Protein AF-M6FKI7-F1 (afdb_monomer_lite)

Radius of gyration: 38.94 Å; chains: 1; bounding box: 60×36×119 Å

pLDDT: mean 71.77, std 12.91, range [43.62, 94.75]

Sequence (125 aa):
MQIPDYSTILQFISENPWSSSFYAIGTYTLIALLHDIFQRRHAIKHNFPLVGRLRYLFETIGPELRQYWVANDKEEMPFSRAERSWVYATAKNKTITSVSERLNFCTKPVIRSSNTARSRFPNPK

Foldseek 3Di:
DDDDDPVVVVVVCVVCVPVVVVVVVVVVVVVVLVVQLVPPPDPVCNVCVPVVVVVVVCVVVVVVVCCVPVPPVPPDDPQDPLRVQVVVCVVVVNDPPDPVSSVCSSPDPPPPDVPDPPPPDDDDD

Organism: NCBI:txid996804

Structure (mmCIF, N/CA/C/O backbone):
data_AF-M6FKI7-F1
#
_entry.id   AF-M6FKI7-F1
#
loop_
_atom_site.group_PDB
_atom_site.id
_atom_site.type_symbol
_atom_site.label_atom_id
_atom_site.label_alt_id
_atom_site.label_comp_id
_atom_site.label_asym_id
_atom_site.label_entity_id
_atom_site.label_seq_id
_atom_site.pdbx_PDB_ins_code
_atom_site.Cartn_x
_atom_site.Cartn_y
_atom_site.Cartn_z
_atom_site.occupancy
_atom_site.B_iso_or_equiv
_atom_site.auth_seq_id
_atom_site.auth_comp_id
_atom_site.auth_asym_id
_atom_site.auth_atom_id
_atom_site.pdbx_PDB_model_num
ATOM 1 N N . MET A 1 1 ? 15.578 8.139 -39.346 1.00 60.28 1 MET A N 1
ATOM 2 C CA . MET A 1 1 ? 15.533 7.618 -37.965 1.00 60.28 1 MET A CA 1
ATOM 3 C C . MET A 1 1 ? 15.910 6.148 -38.055 1.00 60.28 1 MET A C 1
ATOM 5 O O . MET A 1 1 ? 15.130 5.386 -38.607 1.00 60.28 1 MET A O 1
ATOM 9 N N . GLN A 1 2 ? 17.146 5.784 -37.703 1.00 79.88 2 GLN A N 1
ATOM 10 C CA . GLN A 1 2 ? 17.590 4.386 -37.759 1.00 79.88 2 GLN A CA 1
ATOM 11 C C . GLN A 1 2 ? 16.936 3.630 -36.603 1.00 79.88 2 GLN A C 1
ATOM 13 O O . GLN A 1 2 ? 17.035 4.056 -35.454 1.00 79.88 2 GLN A O 1
ATOM 18 N N . ILE A 1 3 ? 16.207 2.566 -36.926 1.00 77.88 3 ILE A N 1
ATOM 19 C CA . ILE A 1 3 ? 15.592 1.690 -35.932 1.00 77.88 3 ILE A CA 1
ATOM 20 C C . ILE A 1 3 ? 16.709 0.768 -35.429 1.00 77.88 3 ILE A C 1
ATOM 22 O O . ILE A 1 3 ? 17.418 0.210 -36.265 1.00 77.88 3 ILE A O 1
ATOM 26 N N . PRO A 1 4 ? 16.922 0.639 -34.111 1.00 80.00 4 PRO A N 1
ATOM 27 C CA . PRO A 1 4 ? 17.955 -0.244 -33.590 1.00 80.00 4 PRO A CA 1
ATOM 28 C C . PRO A 1 4 ? 17.625 -1.701 -33.923 1.00 80.00 4 PRO A C 1
ATOM 30 O O . PRO A 1 4 ? 16.539 -2.191 -33.605 1.00 80.00 4 PRO A O 1
ATOM 33 N N . ASP A 1 5 ? 18.580 -2.389 -34.545 1.00 87.62 5 ASP A N 1
ATOM 34 C CA . ASP A 1 5 ? 18.489 -3.819 -34.818 1.00 87.62 5 ASP A CA 1
ATOM 35 C C . ASP A 1 5 ? 18.495 -4.620 -33.509 1.00 87.62 5 ASP A C 1
ATOM 37 O O . ASP A 1 5 ? 19.140 -4.244 -32.525 1.00 87.62 5 ASP A O 1
ATOM 41 N N . TYR A 1 6 ? 17.816 -5.767 -33.498 1.00 84.81 6 TYR A N 1
ATOM 42 C CA . TYR A 1 6 ? 17.643 -6.618 -32.309 1.00 84.81 6 TYR A CA 1
ATOM 43 C C . TYR A 1 6 ? 18.975 -7.025 -31.659 1.00 84.81 6 TYR A C 1
ATOM 45 O O . TYR A 1 6 ? 19.060 -7.181 -30.442 1.00 84.81 6 TYR A O 1
ATOM 53 N N . SER A 1 7 ? 20.023 -7.167 -32.473 1.00 84.38 7 SER A N 1
ATOM 54 C CA . SER A 1 7 ? 21.382 -7.497 -32.036 1.00 84.38 7 SER A CA 1
ATOM 55 C C . SER A 1 7 ? 21.944 -6.476 -31.044 1.00 84.38 7 SER A C 1
ATOM 57 O O . SER A 1 7 ? 22.558 -6.863 -30.053 1.00 84.38 7 SER A O 1
ATOM 59 N N . THR A 1 8 ? 21.671 -5.186 -31.254 1.00 84.81 8 THR A N 1
ATOM 60 C CA . THR A 1 8 ? 22.154 -4.095 -30.391 1.00 84.81 8 THR A CA 1
ATOM 61 C C . THR A 1 8 ? 21.503 -4.128 -29.008 1.00 84.81 8 THR A C 1
ATOM 63 O O . THR A 1 8 ? 22.159 -3.895 -27.994 1.00 84.81 8 THR A O 1
ATOM 66 N N . ILE A 1 9 ? 20.221 -4.497 -28.953 1.00 84.00 9 ILE A N 1
ATOM 67 C CA . ILE A 1 9 ? 19.456 -4.610 -27.710 1.00 84.00 9 ILE A CA 1
ATOM 68 C C . ILE A 1 9 ? 19.968 -5.793 -26.882 1.00 84.00 9 ILE A C 1
ATOM 70 O O . ILE A 1 9 ? 20.184 -5.657 -25.678 1.00 84.00 9 ILE A O 1
ATOM 74 N N . LEU A 1 10 ? 20.197 -6.946 -27.518 1.00 86.00 10 LEU A N 1
ATOM 75 C CA . LEU A 1 10 ? 20.707 -8.132 -26.824 1.00 86.00 10 LEU A CA 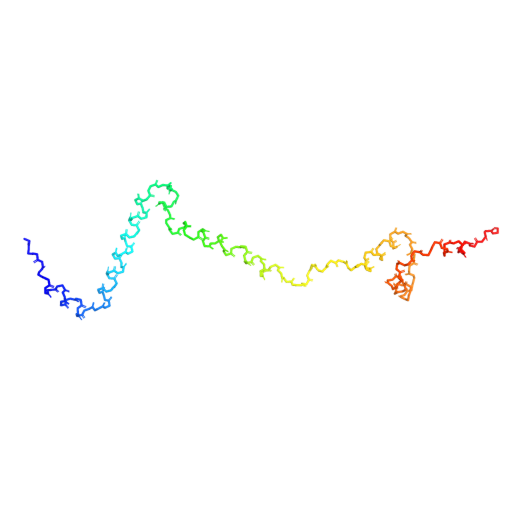1
ATOM 76 C C . LEU A 1 10 ? 22.125 -7.915 -26.292 1.00 86.00 10 LEU A C 1
ATOM 78 O O . LEU A 1 10 ? 22.420 -8.312 -25.164 1.00 86.00 10 LEU A O 1
ATOM 82 N N . GLN A 1 11 ? 22.970 -7.233 -27.066 1.00 86.31 11 GLN A N 1
ATOM 83 C CA . GLN A 1 11 ? 24.315 -6.877 -26.634 1.00 86.31 11 GLN A CA 1
ATOM 84 C C . GLN A 1 11 ? 24.276 -5.978 -25.389 1.00 86.31 11 GLN A C 1
ATOM 86 O O . GLN A 1 11 ? 24.898 -6.314 -24.382 1.00 86.31 11 GLN A O 1
ATOM 91 N N . PHE A 1 12 ? 23.452 -4.926 -25.390 1.00 87.25 12 PHE A N 1
ATOM 92 C CA . PHE A 1 12 ? 23.286 -4.038 -24.234 1.00 87.25 12 PHE A CA 1
ATOM 93 C C . PHE A 1 12 ? 22.807 -4.768 -22.965 1.00 87.25 12 PHE A C 1
ATOM 95 O O . PHE A 1 12 ? 23.314 -4.513 -21.869 1.00 87.25 12 PHE A O 1
ATOM 102 N N . ILE A 1 13 ? 21.853 -5.697 -23.100 1.00 89.88 13 ILE A N 1
ATOM 103 C CA . ILE A 1 13 ? 21.352 -6.507 -21.976 1.00 89.88 13 ILE A CA 1
ATOM 104 C C . 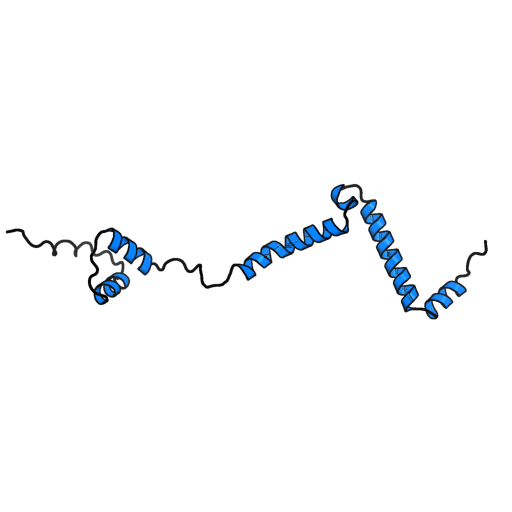ILE A 1 13 ? 22.460 -7.411 -21.423 1.00 89.88 13 ILE A C 1
ATOM 106 O O . ILE A 1 13 ? 22.594 -7.534 -20.205 1.00 89.88 13 ILE A O 1
ATOM 110 N N . SER A 1 14 ? 23.260 -8.022 -22.302 1.00 87.88 14 SER A N 1
ATOM 111 C CA . SER A 1 14 ? 24.354 -8.910 -21.898 1.00 87.88 14 SER A CA 1
ATOM 112 C C . SER A 1 14 ? 25.514 -8.168 -21.226 1.00 87.88 14 SER A C 1
ATOM 114 O O . SER A 1 14 ? 26.084 -8.673 -20.262 1.00 87.88 14 SER A O 1
ATOM 116 N N . GLU A 1 15 ? 25.823 -6.954 -21.688 1.00 91.88 15 GLU A N 1
ATOM 117 C CA . GLU A 1 15 ? 26.886 -6.112 -21.136 1.00 91.88 15 GLU A CA 1
ATOM 118 C C . GLU A 1 15 ? 26.492 -5.508 -19.781 1.00 91.88 15 GLU A C 1
ATOM 120 O O . GLU A 1 15 ? 27.339 -5.359 -18.902 1.00 91.88 15 GLU A O 1
ATOM 125 N N . ASN A 1 16 ? 25.205 -5.188 -19.580 1.00 90.69 16 ASN A N 1
ATOM 126 C CA . ASN A 1 16 ? 24.709 -4.560 -18.352 1.00 90.69 16 ASN A CA 1
ATOM 127 C C . ASN A 1 16 ? 23.432 -5.239 -17.803 1.00 90.69 16 ASN A C 1
ATOM 129 O O . ASN A 1 16 ? 22.335 -4.660 -17.858 1.00 90.69 16 ASN A O 1
ATOM 133 N N . PRO A 1 17 ? 23.545 -6.437 -17.195 1.00 90.62 17 PRO A N 1
ATOM 134 C CA . PRO A 1 17 ? 22.387 -7.200 -16.714 1.00 90.62 17 PRO A CA 1
ATOM 135 C C . PRO A 1 17 ? 21.627 -6.522 -15.565 1.00 90.62 17 PRO A C 1
ATOM 137 O O . PRO A 1 17 ? 20.397 -6.549 -15.502 1.00 90.62 17 PRO A O 1
ATOM 140 N N . TRP A 1 18 ? 22.345 -5.877 -14.643 1.00 91.25 18 TRP A N 1
ATOM 141 C CA . TRP A 1 18 ? 21.717 -5.231 -13.487 1.00 91.25 18 TRP A CA 1
ATOM 142 C C . TRP A 1 18 ? 20.956 -3.966 -13.881 1.00 91.25 18 TRP A C 1
ATOM 144 O O . TRP A 1 18 ? 19.798 -3.801 -13.505 1.00 91.25 18 TRP A O 1
ATOM 154 N N . SER A 1 19 ? 21.563 -3.104 -14.698 1.00 88.38 19 SER A N 1
ATOM 155 C CA . SER A 1 19 ? 20.917 -1.881 -15.182 1.00 88.38 19 SER A CA 1
ATOM 156 C C . SER A 1 19 ? 19.679 -2.192 -16.023 1.00 88.38 19 SER A C 1
ATOM 158 O O . SER A 1 19 ? 18.627 -1.594 -15.804 1.00 88.38 19 SER A O 1
ATOM 160 N N . SER A 1 20 ? 19.761 -3.169 -16.934 1.00 87.69 20 SER A N 1
ATOM 161 C CA . SER A 1 20 ? 18.608 -3.606 -17.736 1.00 87.69 20 SER A CA 1
ATOM 162 C C . SER A 1 20 ? 17.475 -4.168 -16.869 1.00 87.69 20 SER A C 1
ATOM 164 O O . SER A 1 20 ? 16.309 -3.851 -17.111 1.00 87.69 20 SER A O 1
ATOM 166 N N . SER A 1 21 ? 17.802 -4.895 -15.798 1.00 90.94 21 SER A N 1
ATOM 167 C CA . SER A 1 21 ? 16.816 -5.366 -14.818 1.00 90.94 21 SER A CA 1
ATOM 168 C C . SER A 1 21 ? 16.111 -4.212 -14.097 1.00 90.94 21 SER A C 1
ATOM 170 O O . SER A 1 21 ? 14.888 -4.235 -13.958 1.00 90.94 21 SER A O 1
ATOM 172 N N . PHE A 1 22 ? 16.838 -3.164 -13.691 1.00 94.75 22 PHE A N 1
ATOM 173 C CA . PHE A 1 22 ? 16.224 -1.976 -13.084 1.00 94.75 22 PHE A CA 1
ATOM 174 C C . PHE A 1 22 ? 15.289 -1.246 -14.051 1.00 94.75 22 PHE A C 1
ATOM 176 O O . PHE A 1 22 ? 14.189 -0.859 -13.654 1.00 94.75 22 PHE A O 1
ATOM 183 N N . TYR A 1 23 ? 15.674 -1.107 -15.322 1.00 93.19 23 TYR A N 1
ATOM 184 C CA . TYR A 1 23 ? 14.798 -0.523 -16.341 1.00 93.19 23 TYR A CA 1
ATOM 185 C C . TYR A 1 23 ? 13.551 -1.386 -16.595 1.00 93.19 23 TYR A C 1
ATOM 187 O O . TYR A 1 23 ? 12.448 -0.847 -16.706 1.00 93.19 23 TYR A O 1
ATOM 195 N N . ALA A 1 24 ? 13.679 -2.716 -16.613 1.00 91.75 24 ALA A N 1
ATOM 196 C CA . ALA A 1 24 ? 12.544 -3.630 -16.759 1.00 91.75 24 ALA A CA 1
ATOM 197 C C . ALA A 1 24 ? 11.570 -3.543 -15.568 1.00 91.75 24 ALA A C 1
ATOM 199 O O . ALA A 1 24 ? 10.360 -3.409 -15.752 1.00 91.75 24 ALA A O 1
ATOM 200 N N . ILE A 1 25 ? 12.088 -3.542 -14.337 1.00 93.31 25 ILE A N 1
ATOM 201 C CA . ILE A 1 25 ? 11.270 -3.423 -13.120 1.00 93.31 25 ILE A CA 1
ATOM 202 C C . ILE A 1 25 ? 10.613 -2.039 -13.036 1.00 93.31 25 ILE A C 1
ATOM 204 O O . ILE A 1 25 ? 9.430 -1.927 -12.700 1.00 93.31 25 ILE A O 1
ATOM 208 N N . GLY A 1 26 ? 11.359 -0.981 -13.364 1.00 92.75 26 GLY A N 1
ATOM 209 C CA . GLY A 1 26 ? 10.862 0.393 -13.366 1.00 92.75 26 GLY A CA 1
ATOM 210 C C . GLY A 1 26 ? 9.732 0.598 -14.373 1.00 92.75 26 GLY A C 1
ATOM 211 O O . GLY A 1 26 ? 8.682 1.130 -14.017 1.00 92.75 26 GLY A O 1
ATOM 212 N N . THR A 1 27 ? 9.903 0.110 -15.604 1.00 89.06 27 THR A N 1
ATOM 213 C CA . THR A 1 27 ? 8.864 0.187 -16.644 1.00 89.06 27 THR A CA 1
ATOM 214 C C . THR A 1 27 ? 7.633 -0.644 -16.286 1.00 89.06 27 THR A C 1
ATOM 216 O O . THR A 1 27 ? 6.519 -0.133 -16.387 1.00 89.06 27 THR A O 1
ATOM 219 N N . TYR A 1 28 ? 7.801 -1.867 -15.772 1.00 91.06 28 TYR A N 1
ATOM 220 C CA . TYR A 1 28 ? 6.685 -2.696 -15.301 1.00 91.06 28 TYR A CA 1
ATOM 221 C C . TYR A 1 28 ? 5.875 -2.009 -14.190 1.00 91.06 28 TYR A C 1
ATOM 223 O O . TYR A 1 28 ? 4.646 -1.936 -14.256 1.00 91.06 28 TYR A O 1
ATOM 231 N N . THR A 1 29 ? 6.562 -1.447 -13.194 1.00 82.94 29 THR A N 1
ATOM 232 C CA . THR A 1 29 ? 5.923 -0.753 -12.065 1.00 82.94 29 THR A CA 1
ATOM 233 C C . THR A 1 29 ? 5.205 0.514 -12.524 1.00 82.94 29 THR A C 1
ATOM 235 O O . THR A 1 29 ? 4.093 0.789 -12.074 1.00 82.94 29 THR A O 1
ATOM 238 N N . LEU A 1 30 ? 5.800 1.263 -13.457 1.00 84.38 30 LEU A N 1
ATOM 239 C CA . LEU A 1 30 ? 5.185 2.451 -14.046 1.00 84.38 30 LEU A CA 1
ATOM 240 C C . LEU A 1 30 ? 3.906 2.096 -14.814 1.00 84.38 30 LEU A C 1
ATOM 242 O O . LEU A 1 30 ? 2.890 2.763 -14.640 1.00 84.38 30 LEU A O 1
ATOM 246 N N . ILE A 1 31 ? 3.925 1.028 -15.615 1.00 84.12 31 ILE A N 1
ATOM 247 C CA . ILE A 1 31 ? 2.743 0.551 -16.349 1.00 84.12 31 ILE A CA 1
ATOM 248 C C . ILE A 1 31 ? 1.649 0.112 -15.373 1.00 84.12 31 ILE A C 1
ATOM 250 O O . ILE A 1 31 ? 0.493 0.494 -15.545 1.00 84.12 31 ILE A O 1
ATOM 254 N N . ALA A 1 32 ? 2.002 -0.634 -14.324 1.00 78.38 32 ALA A N 1
ATOM 255 C CA . ALA A 1 32 ? 1.054 -1.041 -13.291 1.00 78.38 32 ALA A CA 1
ATOM 256 C C . ALA A 1 32 ? 0.428 0.172 -12.582 1.00 78.38 32 ALA A C 1
ATOM 258 O O . ALA A 1 32 ? -0.779 0.188 -12.351 1.00 78.38 32 ALA A O 1
ATOM 259 N N . LEU A 1 33 ? 1.223 1.206 -12.292 1.00 73.38 33 LEU A N 1
ATOM 260 C CA . LEU A 1 33 ? 0.750 2.456 -11.698 1.00 73.38 33 LEU A CA 1
ATOM 261 C C . LEU A 1 33 ? -0.180 3.220 -12.651 1.00 73.38 33 LEU A C 1
ATOM 263 O O . LEU A 1 33 ? -1.254 3.647 -12.240 1.00 73.38 33 LEU A O 1
ATOM 267 N N . LEU A 1 34 ? 0.190 3.352 -13.927 1.00 74.69 34 LEU A N 1
ATOM 268 C CA . LEU A 1 34 ? -0.653 3.982 -14.949 1.00 74.69 34 LEU A CA 1
ATOM 269 C C . LEU A 1 34 ? -1.974 3.222 -15.135 1.00 74.69 34 LEU A C 1
ATOM 271 O O . LEU A 1 34 ? -3.027 3.840 -15.280 1.00 74.69 34 LEU A O 1
ATOM 275 N N . HIS A 1 35 ? -1.947 1.892 -15.071 1.00 72.50 35 HIS A N 1
ATOM 276 C CA . HIS A 1 35 ? -3.146 1.062 -15.137 1.00 72.50 35 HIS A CA 1
ATOM 277 C C . HIS A 1 35 ? -4.038 1.223 -13.889 1.00 72.50 35 HIS A C 1
ATOM 279 O O . HIS A 1 35 ? -5.257 1.337 -14.020 1.00 72.50 35 HIS A O 1
ATOM 285 N N . ASP A 1 36 ? -3.450 1.308 -12.688 1.00 63.81 36 ASP A N 1
ATOM 286 C CA . ASP A 1 36 ? -4.159 1.595 -11.423 1.00 63.81 36 ASP A CA 1
ATOM 287 C C . ASP A 1 36 ? -4.804 3.002 -11.459 1.00 63.81 36 ASP A C 1
ATOM 289 O O . ASP A 1 36 ? -5.948 3.189 -11.047 1.00 63.81 36 ASP A O 1
ATOM 293 N N . ILE A 1 37 ? -4.124 3.984 -12.072 1.00 62.09 37 ILE A N 1
ATOM 294 C CA . ILE A 1 37 ? -4.637 5.344 -12.324 1.00 62.09 37 ILE A CA 1
ATOM 295 C C . ILE A 1 37 ? -5.835 5.315 -13.289 1.00 62.09 37 ILE A C 1
ATOM 297 O O . ILE A 1 37 ? -6.846 5.974 -13.040 1.00 62.09 37 ILE A O 1
ATOM 301 N N . PHE A 1 38 ? -5.774 4.546 -14.377 1.00 63.84 38 PHE A N 1
ATOM 302 C CA . PHE A 1 38 ? -6.879 4.458 -15.341 1.00 63.84 38 PHE A CA 1
ATOM 303 C C . PHE A 1 38 ? -8.102 3.677 -14.819 1.00 63.84 38 PHE A C 1
ATOM 305 O O . PHE A 1 38 ? -9.184 3.801 -15.399 1.00 63.84 38 PHE A O 1
ATOM 312 N N . GLN A 1 39 ? -7.993 2.938 -13.708 1.00 61.75 39 GLN A N 1
ATOM 313 C CA . GLN A 1 39 ? -9.100 2.194 -13.093 1.00 61.75 39 GLN A CA 1
ATOM 314 C C . GLN A 1 39 ? -10.101 3.142 -12.382 1.00 61.75 39 GLN A C 1
ATOM 316 O O . GLN A 1 39 ? -10.108 3.313 -11.163 1.00 61.75 39 GLN A O 1
ATOM 321 N N . ARG A 1 40 ? -11.013 3.755 -13.150 1.00 57.09 40 ARG A N 1
ATOM 322 C CA . ARG A 1 40 ? -11.910 4.868 -12.743 1.00 57.09 40 ARG A CA 1
ATOM 323 C C . ARG A 1 40 ? -13.012 4.565 -11.707 1.00 57.09 40 ARG A C 1
ATOM 325 O O . ARG A 1 40 ? -13.880 5.409 -11.496 1.00 57.09 40 ARG A O 1
ATOM 332 N N . ARG A 1 41 ? -13.049 3.392 -11.064 1.00 61.25 41 ARG A N 1
ATOM 333 C CA . ARG A 1 41 ? -14.188 3.022 -10.189 1.00 61.25 41 ARG A CA 1
ATOM 334 C C . ARG A 1 41 ? -14.144 3.618 -8.773 1.00 61.25 41 ARG A C 1
ATOM 336 O O . ARG A 1 41 ? -15.188 3.658 -8.133 1.00 61.25 41 ARG A O 1
ATOM 343 N N . HIS A 1 42 ? -13.002 4.122 -8.285 1.00 54.44 42 HIS A N 1
ATOM 344 C CA . HIS A 1 42 ? -12.911 4.723 -6.941 1.00 54.44 42 HIS A CA 1
ATOM 345 C C . HIS A 1 42 ? -11.980 5.949 -6.895 1.00 54.44 42 HIS A C 1
ATOM 347 O O . HIS A 1 42 ? -10.760 5.809 -6.852 1.00 54.44 42 HIS A O 1
ATOM 353 N N . ALA A 1 43 ? -12.563 7.153 -6.819 1.00 55.19 43 ALA A N 1
ATOM 354 C CA . ALA A 1 43 ? -11.866 8.449 -6.846 1.00 55.19 43 ALA A CA 1
ATOM 355 C C . ALA A 1 43 ? -10.754 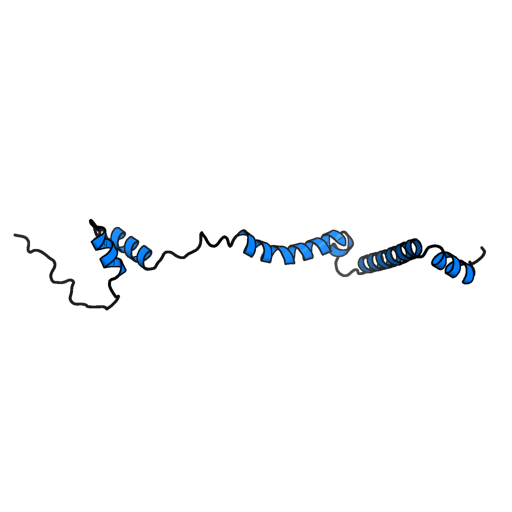8.620 -5.785 1.00 55.19 43 ALA A C 1
ATOM 357 O O . ALA A 1 43 ? -9.780 9.331 -6.009 1.00 55.19 43 ALA A O 1
ATOM 358 N N . ILE A 1 44 ? -10.855 7.932 -4.644 1.00 55.28 44 ILE A N 1
ATOM 359 C CA . ILE A 1 44 ? -9.881 8.031 -3.543 1.00 55.28 44 ILE A CA 1
ATOM 360 C C . ILE A 1 44 ? -8.590 7.244 -3.843 1.00 55.28 44 ILE A C 1
ATOM 362 O O . ILE A 1 44 ? -7.512 7.662 -3.428 1.00 55.28 44 ILE A O 1
ATOM 366 N N . LYS A 1 45 ? -8.665 6.137 -4.601 1.00 54.75 45 LYS A N 1
ATOM 367 C CA . LYS A 1 45 ? -7.482 5.327 -4.965 1.00 54.75 45 LYS A CA 1
ATOM 368 C C . LYS A 1 45 ? -6.627 5.998 -6.048 1.00 54.75 45 LYS A C 1
ATOM 370 O O . LYS A 1 45 ? -5.441 5.712 -6.145 1.00 54.75 45 LYS A O 1
ATOM 375 N N . HIS A 1 46 ? -7.227 6.919 -6.805 1.00 54.91 46 HIS A N 1
ATOM 376 C CA . HIS A 1 46 ? -6.601 7.624 -7.921 1.00 54.91 46 HIS A CA 1
ATOM 377 C C . HIS A 1 46 ? -5.629 8.725 -7.472 1.00 54.91 46 HIS A C 1
ATOM 379 O O . HIS A 1 46 ? -4.538 8.839 -8.016 1.00 54.91 46 HIS A O 1
ATOM 385 N N . ASN A 1 47 ? -5.996 9.514 -6.455 1.00 59.47 47 ASN A N 1
ATOM 386 C CA . ASN A 1 47 ? -5.177 10.648 -6.009 1.00 59.47 47 ASN A CA 1
ATOM 387 C C . ASN A 1 47 ? -4.036 10.236 -5.061 1.00 59.47 47 ASN A C 1
ATOM 389 O O . ASN A 1 47 ? -3.035 10.937 -4.956 1.00 59.47 47 ASN A O 1
ATOM 393 N N . PHE A 1 48 ? -4.176 9.100 -4.367 1.00 65.00 48 PHE A N 1
ATOM 394 C CA . PHE A 1 48 ? -3.188 8.633 -3.394 1.00 65.00 48 PHE A CA 1
ATOM 395 C C . PHE A 1 48 ? -3.026 7.100 -3.407 1.00 65.00 48 PHE A C 1
ATOM 397 O O . PHE A 1 48 ? -3.407 6.432 -2.438 1.00 65.00 48 PHE A O 1
ATOM 404 N N . PRO A 1 49 ? -2.433 6.511 -4.463 1.00 65.00 49 PRO A N 1
ATOM 405 C CA . PRO A 1 49 ? -2.260 5.057 -4.573 1.00 65.00 49 PRO A CA 1
ATOM 406 C C . PRO A 1 49 ? -1.429 4.465 -3.419 1.00 65.00 49 PRO A C 1
ATOM 408 O O . PRO A 1 49 ? -1.718 3.370 -2.935 1.00 65.00 49 PRO A O 1
ATOM 411 N N . LEU A 1 50 ? -0.445 5.217 -2.910 1.00 69.56 50 LEU A N 1
ATOM 412 C CA . LEU A 1 50 ? 0.377 4.828 -1.758 1.00 69.56 50 LEU A CA 1
ATOM 413 C C . LEU A 1 50 ? -0.380 4.943 -0.427 1.00 69.56 50 LEU A C 1
ATOM 415 O O . LEU A 1 50 ? -0.409 3.989 0.346 1.00 69.56 50 LEU A O 1
ATOM 419 N N . VAL A 1 51 ? -1.038 6.078 -0.170 1.00 72.75 51 VAL A N 1
ATOM 420 C CA . VAL A 1 51 ? -1.776 6.308 1.089 1.00 72.75 51 VAL A CA 1
ATOM 421 C C . VAL A 1 51 ? -2.972 5.364 1.201 1.00 72.75 51 VAL A C 1
ATOM 423 O O . VAL A 1 51 ? -3.273 4.884 2.290 1.00 72.75 51 VAL A O 1
ATOM 426 N N . GLY A 1 52 ? -3.618 5.030 0.078 1.00 70.56 52 GLY A N 1
ATOM 427 C CA . GLY A 1 52 ? -4.680 4.029 0.030 1.00 70.56 52 GLY A CA 1
ATOM 428 C C . GLY A 1 52 ? -4.199 2.653 0.492 1.00 70.56 52 GLY A C 1
ATOM 429 O O . GLY A 1 52 ? -4.827 2.055 1.362 1.00 70.56 52 GLY A O 1
ATOM 430 N N . ARG A 1 53 ? -3.062 2.167 -0.026 1.00 74.88 53 ARG A N 1
ATOM 431 C CA . ARG A 1 53 ? -2.475 0.881 0.400 1.00 74.88 53 ARG A CA 1
ATOM 432 C C . ARG A 1 53 ? -2.010 0.915 1.856 1.00 74.88 53 ARG A C 1
ATOM 434 O O . ARG A 1 53 ? -2.278 -0.033 2.587 1.00 74.88 53 ARG A O 1
ATOM 441 N N . LEU A 1 54 ? -1.392 2.015 2.293 1.00 79.81 54 LEU A N 1
ATOM 442 C CA . LEU A 1 54 ? -0.987 2.208 3.690 1.00 79.81 54 LEU A CA 1
ATOM 443 C C . LEU A 1 54 ? -2.185 2.175 4.641 1.00 79.81 54 LEU A C 1
ATOM 445 O O . LEU A 1 54 ? -2.119 1.519 5.674 1.00 79.81 54 LEU A O 1
ATOM 449 N N . ARG A 1 55 ? -3.299 2.821 4.281 1.00 81.56 55 ARG A N 1
ATOM 450 C CA . ARG A 1 55 ? -4.530 2.804 5.078 1.00 81.56 55 ARG A CA 1
ATOM 451 C C . ARG A 1 55 ? -5.022 1.379 5.329 1.00 81.56 55 ARG A C 1
ATOM 453 O O . ARG A 1 55 ? -5.278 1.042 6.478 1.00 81.56 55 ARG A O 1
ATOM 460 N N . TYR A 1 56 ? -5.111 0.553 4.286 1.00 75.25 56 TYR A N 1
ATOM 461 C CA . TYR A 1 56 ? -5.531 -0.845 4.438 1.00 75.25 56 TYR A CA 1
ATOM 462 C C . TYR A 1 56 ? -4.530 -1.665 5.262 1.00 75.25 56 TYR A C 1
ATOM 464 O O . TYR A 1 56 ? -4.945 -2.486 6.073 1.00 75.25 56 TYR A O 1
ATOM 472 N N . LEU A 1 57 ? -3.226 -1.403 5.110 1.00 83.12 57 LEU A N 1
ATOM 473 C CA . LEU A 1 57 ? -2.182 -2.055 5.905 1.00 83.12 57 LEU A CA 1
ATOM 474 C C . LEU A 1 57 ? -2.330 -1.735 7.406 1.00 83.12 57 LEU A C 1
ATOM 476 O O . LEU A 1 57 ? -2.292 -2.630 8.250 1.00 83.12 57 LEU A O 1
ATOM 480 N N . PHE A 1 58 ? -2.564 -0.465 7.747 1.00 81.75 58 PHE A N 1
ATOM 481 C CA . PHE A 1 58 ? -2.793 -0.039 9.132 1.00 81.75 58 PHE A CA 1
ATOM 482 C C . PHE A 1 58 ? -4.126 -0.534 9.696 1.00 81.75 58 PHE A C 1
ATOM 484 O O . PHE A 1 58 ? -4.206 -0.836 10.886 1.00 81.75 58 PHE A O 1
ATOM 491 N N . GLU A 1 59 ? -5.152 -0.663 8.858 1.00 81.69 59 GLU A N 1
ATOM 492 C CA . GLU A 1 59 ? -6.448 -1.217 9.254 1.00 81.69 59 GLU A CA 1
ATOM 493 C C . GLU A 1 59 ? -6.334 -2.695 9.660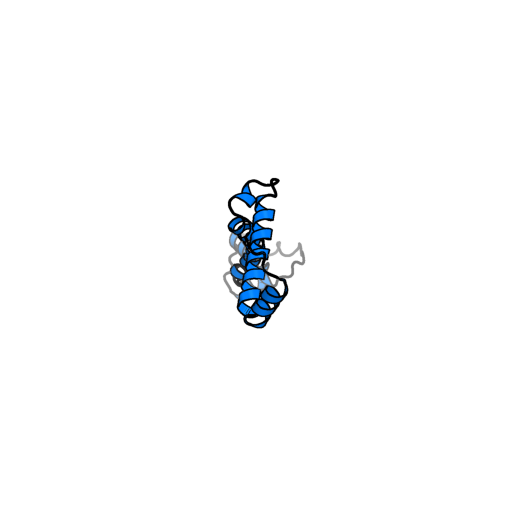 1.00 81.69 59 GLU A C 1
ATOM 495 O O . GLU A 1 59 ? -6.977 -3.109 10.622 1.00 81.69 59 GLU A O 1
ATOM 500 N N . THR A 1 60 ? -5.441 -3.461 9.021 1.00 81.31 60 THR A N 1
ATOM 501 C CA . THR A 1 60 ? -5.140 -4.847 9.422 1.00 81.31 60 THR A CA 1
ATOM 502 C C . THR A 1 60 ? -4.233 -4.967 10.652 1.00 81.31 60 THR A C 1
ATOM 504 O O . THR A 1 60 ? -4.429 -5.869 11.456 1.00 81.31 60 THR A O 1
ATOM 507 N N . ILE A 1 61 ? -3.273 -4.055 10.846 1.00 84.69 61 ILE A N 1
ATOM 508 C CA . ILE A 1 61 ? -2.299 -4.119 11.959 1.00 84.69 61 ILE A CA 1
ATOM 509 C C . ILE A 1 61 ? -2.891 -3.582 13.278 1.00 84.69 61 ILE A C 1
ATOM 511 O O . ILE A 1 61 ? -2.555 -4.048 14.368 1.00 84.69 61 ILE A O 1
ATOM 515 N N . GLY A 1 62 ? -3.788 -2.595 13.200 1.00 81.38 62 GLY A N 1
ATOM 516 C CA . GLY A 1 62 ? -4.392 -1.931 14.358 1.00 81.38 62 GLY A CA 1
ATOM 517 C C . GLY A 1 62 ? -5.132 -2.824 15.375 1.00 81.38 62 GLY A C 1
ATOM 518 O O . GLY A 1 62 ? -4.993 -2.560 16.575 1.00 81.38 62 GLY A O 1
ATOM 519 N N . PRO A 1 63 ? -5.945 -3.824 14.974 1.00 77.00 63 PRO A N 1
ATOM 520 C CA . PRO A 1 63 ? -6.645 -4.688 15.928 1.00 77.00 63 PRO A CA 1
ATOM 521 C C . PRO A 1 63 ? -5.695 -5.615 16.694 1.00 77.00 63 PRO A C 1
ATOM 523 O O . PRO A 1 63 ? -5.845 -5.751 17.907 1.00 77.00 63 PRO A O 1
ATOM 526 N N . GLU A 1 64 ? -4.684 -6.178 16.032 1.00 79.94 64 GLU A N 1
ATOM 527 C CA . GLU A 1 64 ? -3.726 -7.081 16.679 1.00 79.94 64 GLU A CA 1
ATOM 528 C C . GLU A 1 64 ? -2.827 -6.339 17.677 1.00 79.94 64 GLU A C 1
ATOM 530 O O . GLU A 1 64 ? -2.608 -6.809 18.791 1.00 79.94 64 GLU A O 1
ATOM 535 N N . LEU A 1 65 ? -2.387 -5.119 17.345 1.00 79.88 65 LEU A N 1
ATOM 536 C CA . LEU A 1 65 ? -1.553 -4.302 18.236 1.00 79.88 65 LEU A CA 1
ATOM 537 C C . LEU A 1 65 ? -2.234 -4.014 19.587 1.00 79.88 65 LEU A C 1
ATOM 539 O O . LEU A 1 65 ? -1.580 -4.002 20.630 1.00 79.88 65 LEU A O 1
ATOM 543 N N . ARG A 1 66 ? -3.556 -3.800 19.583 1.00 73.50 66 ARG A N 1
ATOM 544 C CA . ARG A 1 66 ? -4.325 -3.551 20.813 1.00 73.50 66 ARG A CA 1
ATOM 545 C C . ARG A 1 66 ? -4.341 -4.755 21.743 1.00 73.50 66 ARG A C 1
ATOM 547 O O . ARG A 1 66 ? -4.368 -4.564 22.952 1.00 73.50 66 ARG A O 1
ATOM 554 N N . GLN A 1 67 ? -4.274 -5.963 21.200 1.00 72.19 67 GLN A N 1
ATOM 555 C CA . GLN A 1 67 ? -4.224 -7.175 22.003 1.00 72.19 67 GLN A CA 1
ATOM 556 C C . GLN A 1 67 ? -2.872 -7.319 22.711 1.00 72.19 67 GLN A C 1
ATOM 558 O O . GLN A 1 67 ? -2.843 -7.630 23.894 1.00 72.19 67 GLN A O 1
ATOM 563 N N . TYR A 1 68 ? -1.759 -7.028 22.034 1.00 70.00 68 TYR A N 1
ATOM 564 C CA . TYR A 1 68 ? -0.422 -7.200 22.619 1.00 70.00 68 TYR A CA 1
ATOM 565 C C . TYR A 1 68 ? -0.002 -6.074 23.562 1.00 70.00 68 TYR A C 1
ATOM 567 O O . TYR A 1 68 ? 0.807 -6.297 24.459 1.00 70.00 68 TYR A O 1
ATOM 575 N N . TRP A 1 69 ? -0.530 -4.863 23.364 1.00 68.38 69 TRP A N 1
ATOM 576 C CA . TRP A 1 69 ? -0.125 -3.709 24.166 1.00 68.38 69 TRP A CA 1
ATOM 577 C C . TRP A 1 69 ? -0.976 -3.515 25.430 1.00 68.38 69 TRP A C 1
ATOM 579 O O . TRP A 1 69 ? -0.475 -2.985 26.418 1.00 68.38 69 TRP A O 1
ATOM 589 N N . VAL A 1 70 ? -2.246 -3.944 25.414 1.00 65.94 70 VAL A N 1
ATOM 590 C CA . VAL A 1 70 ? -3.182 -3.787 26.546 1.00 65.94 70 VAL A CA 1
ATOM 591 C C . VAL A 1 70 ? -3.339 -5.062 27.377 1.00 65.94 70 VAL A C 1
ATOM 593 O O . V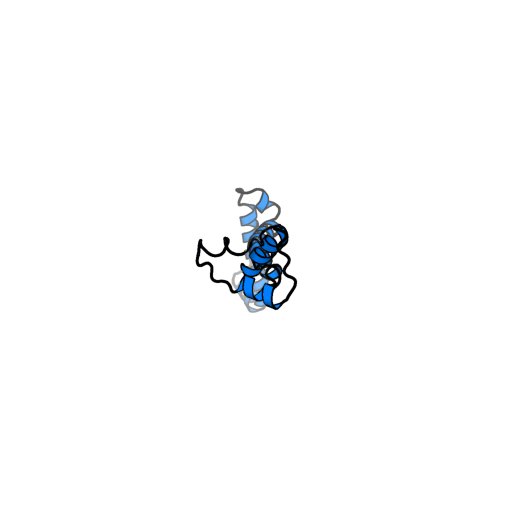AL A 1 70 ? -3.658 -4.952 28.556 1.00 65.94 70 VAL A O 1
ATOM 596 N N . ALA A 1 71 ? -3.035 -6.251 26.845 1.00 59.69 71 ALA A N 1
ATOM 597 C CA . ALA A 1 71 ? -3.033 -7.490 27.631 1.00 59.69 71 ALA A CA 1
ATOM 598 C C . ALA A 1 71 ? -1.751 -7.645 28.473 1.00 59.69 71 ALA A C 1
ATOM 600 O O . ALA A 1 71 ? -1.068 -8.666 28.426 1.00 59.69 71 ALA A O 1
ATOM 601 N N . ASN A 1 72 ? -1.385 -6.625 29.252 1.00 62.91 72 ASN A N 1
ATOM 602 C CA . ASN A 1 72 ? -0.535 -6.877 30.407 1.00 62.91 72 ASN A CA 1
ATOM 603 C C . ASN A 1 72 ? -1.429 -7.592 31.428 1.00 62.91 72 ASN A C 1
ATOM 605 O O . ASN A 1 72 ? -2.290 -6.953 32.028 1.00 62.91 72 ASN A O 1
ATOM 609 N N . ASP A 1 73 ? -1.225 -8.901 31.598 1.00 59.06 73 ASP A N 1
ATOM 610 C CA . ASP A 1 73 ? -1.999 -9.875 32.398 1.00 59.06 73 ASP A CA 1
ATOM 611 C C . ASP A 1 73 ? -2.249 -9.513 33.889 1.00 59.06 73 ASP A C 1
ATOM 613 O O . ASP A 1 73 ? -2.618 -10.367 34.700 1.00 59.06 73 ASP A O 1
ATOM 617 N N . LYS A 1 74 ? -1.999 -8.271 34.318 1.00 59.22 74 LYS A N 1
ATOM 618 C CA . LYS A 1 74 ? -1.922 -7.860 35.723 1.00 59.22 74 LYS A CA 1
ATOM 619 C C . LYS A 1 74 ? -3.031 -6.929 36.217 1.00 59.22 74 LYS A C 1
ATOM 621 O O . LYS A 1 74 ? -3.028 -6.641 37.410 1.00 59.22 74 LYS A O 1
ATOM 626 N N . GLU A 1 75 ? -3.990 -6.507 35.387 1.00 57.81 75 GLU A N 1
ATOM 627 C CA . GLU A 1 75 ? -5.057 -5.578 35.830 1.00 57.81 75 GLU A CA 1
ATOM 628 C C . GLU A 1 75 ? -6.499 -6.113 35.757 1.00 57.81 75 GLU A C 1
ATOM 630 O O . GLU A 1 75 ? -7.394 -5.506 36.341 1.00 57.81 75 GLU A O 1
ATOM 635 N N . GLU A 1 76 ? -6.757 -7.263 35.126 1.00 53.19 76 GLU A N 1
ATOM 636 C CA . GLU A 1 76 ? -8.133 -7.682 34.792 1.00 53.19 76 GLU A CA 1
ATOM 637 C C . GLU A 1 76 ? -8.595 -9.023 35.382 1.00 53.19 76 GLU A C 1
ATOM 639 O O . GLU A 1 76 ? -9.582 -9.608 34.931 1.00 53.19 76 GLU A O 1
ATOM 644 N N . MET A 1 77 ? -7.961 -9.517 36.449 1.00 68.62 77 MET A N 1
ATOM 645 C CA . MET A 1 77 ? -8.547 -10.653 37.166 1.00 68.62 77 MET A CA 1
ATOM 646 C C . MET A 1 77 ? -9.835 -10.189 37.872 1.00 68.62 77 MET A C 1
ATOM 648 O O . MET A 1 77 ? -9.774 -9.312 38.738 1.00 68.62 77 MET A O 1
ATOM 652 N N . PRO A 1 78 ? -11.017 -10.746 37.538 1.00 67.44 78 PRO A N 1
ATOM 653 C CA . PRO A 1 78 ? -12.263 -10.354 38.182 1.00 67.44 78 PRO A CA 1
ATOM 654 C C . PRO A 1 78 ? -12.162 -10.596 39.690 1.00 67.44 78 PRO A C 1
ATOM 656 O O . PRO A 1 78 ? -11.724 -11.672 40.101 1.00 67.44 78 PRO A O 1
ATOM 659 N N . PHE A 1 79 ? -12.616 -9.623 40.500 1.00 65.25 79 PHE A N 1
ATOM 660 C CA . PHE A 1 79 ? -12.688 -9.741 41.965 1.00 65.25 79 PHE A CA 1
ATOM 661 C C . PHE A 1 79 ? -13.113 -11.151 42.365 1.00 65.25 79 PHE A C 1
ATOM 663 O O . PHE A 1 79 ? -14.175 -11.627 41.928 1.00 65.25 79 PHE A O 1
ATOM 670 N N . SER A 1 80 ? -12.294 -11.813 43.184 1.00 72.50 80 SER A N 1
ATOM 671 C CA . SER A 1 80 ? -12.560 -13.196 43.572 1.00 72.50 80 SER A CA 1
ATOM 672 C C . SER A 1 80 ? -13.937 -13.291 44.244 1.00 72.50 80 SER A C 1
ATOM 674 O O . SER A 1 80 ? -14.396 -12.356 44.909 1.00 72.50 80 SER A O 1
ATOM 676 N N . ARG A 1 81 ? -14.643 -14.424 44.101 1.00 72.75 81 ARG A N 1
ATOM 677 C CA . ARG A 1 81 ? -15.961 -14.599 44.752 1.00 72.75 81 ARG A CA 1
ATOM 678 C C . ARG A 1 81 ? -15.901 -14.343 46.266 1.00 72.75 81 ARG A C 1
ATOM 680 O O . ARG A 1 81 ? -16.862 -13.825 46.834 1.00 72.75 81 ARG A O 1
ATOM 687 N N . ALA A 1 82 ? -14.773 -14.672 46.892 1.00 75.69 82 ALA A N 1
ATOM 688 C CA . ALA A 1 82 ? -14.501 -14.420 48.303 1.00 75.69 82 ALA A CA 1
ATOM 689 C C . ALA A 1 82 ? -14.448 -12.917 48.626 1.00 75.69 82 ALA A C 1
ATOM 691 O O . ALA A 1 82 ? -15.050 -12.468 49.601 1.00 75.69 82 ALA A O 1
ATOM 692 N N . GLU A 1 83 ? -13.798 -12.131 47.772 1.00 78.94 83 GLU A N 1
ATOM 693 C CA . GLU A 1 83 ? -13.668 -10.682 47.917 1.00 78.94 83 GLU A CA 1
ATOM 694 C C . GLU A 1 83 ? -15.019 -9.967 47.802 1.00 78.94 83 GLU A C 1
ATOM 696 O O . GLU A 1 83 ? -15.368 -9.171 48.674 1.00 78.94 83 GLU A O 1
ATOM 701 N N . ARG A 1 84 ? -15.855 -10.344 46.821 1.00 83.25 84 ARG A N 1
ATOM 702 C CA . ARG A 1 84 ? -17.234 -9.820 46.706 1.00 83.25 84 ARG A CA 1
ATOM 703 C C . ARG A 1 84 ? -18.083 -10.156 47.930 1.00 83.25 84 ARG A C 1
ATOM 705 O O . ARG A 1 84 ? -18.821 -9.310 48.432 1.00 83.25 84 ARG A O 1
ATOM 712 N N . SER A 1 85 ? -17.976 -11.391 48.421 1.00 77.88 85 SER A N 1
ATOM 713 C CA . SER A 1 85 ? -18.703 -11.832 49.614 1.00 77.88 85 SER A CA 1
ATOM 714 C C . SER A 1 85 ? -18.302 -11.006 50.841 1.00 77.88 85 SER A C 1
ATOM 716 O O . SER A 1 85 ? -19.165 -10.588 51.617 1.00 77.88 85 SER A O 1
ATOM 718 N N . TRP A 1 86 ? -17.000 -10.743 51.010 1.00 77.69 86 TRP A N 1
ATOM 719 C CA . TRP A 1 86 ? -16.472 -9.942 52.116 1.00 77.69 86 TRP A CA 1
ATOM 720 C C . TRP A 1 86 ? -16.987 -8.499 52.065 1.00 77.69 86 TRP A C 1
ATOM 722 O O . TRP A 1 86 ? -17.487 -8.006 53.075 1.00 77.69 86 TRP A O 1
ATOM 732 N N . VAL A 1 87 ? -16.985 -7.861 50.889 1.00 82.50 87 VAL A N 1
ATOM 733 C CA . VAL A 1 87 ? -17.544 -6.508 50.707 1.00 82.50 87 VAL A CA 1
ATOM 734 C C . VAL A 1 87 ? -19.023 -6.450 51.117 1.00 82.50 87 VA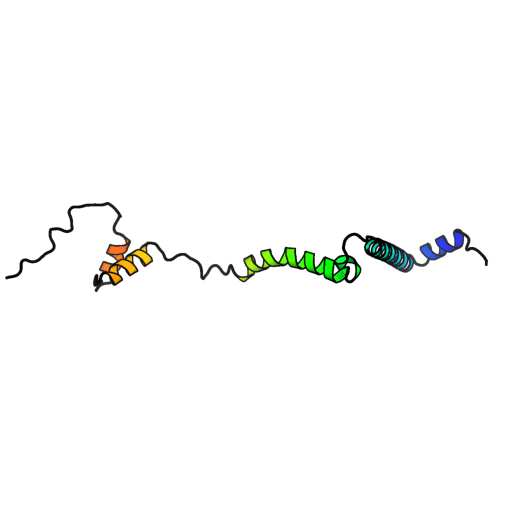L A C 1
ATOM 736 O O . VAL A 1 87 ? -19.416 -5.556 51.866 1.00 82.50 87 VAL A O 1
ATOM 739 N N . TYR A 1 88 ? -19.847 -7.429 50.719 1.00 82.69 88 TYR A N 1
ATOM 740 C CA . TYR A 1 88 ? -21.260 -7.476 51.124 1.00 82.69 88 TYR A CA 1
ATOM 741 C C . TYR A 1 88 ? -21.472 -7.731 52.620 1.00 82.69 88 TYR A C 1
ATOM 743 O O . TYR A 1 88 ? -22.464 -7.269 53.189 1.00 82.69 88 TYR A O 1
ATOM 751 N N . ALA A 1 89 ? -20.584 -8.491 53.261 1.00 76.00 89 ALA A N 1
ATOM 752 C CA . ALA A 1 89 ? -20.646 -8.726 54.698 1.00 76.00 89 ALA A CA 1
ATOM 753 C C . ALA A 1 89 ? -20.325 -7.446 55.477 1.00 76.00 89 ALA A C 1
ATOM 755 O O . ALA A 1 89 ? -21.107 -7.065 56.352 1.00 76.00 89 ALA A O 1
ATOM 756 N N . THR A 1 90 ? -19.244 -6.759 55.102 1.00 76.88 90 THR A N 1
ATOM 757 C CA . THR A 1 90 ? -18.832 -5.484 55.700 1.00 76.88 90 THR A CA 1
ATOM 758 C C . THR A 1 90 ? -19.891 -4.399 55.477 1.00 76.88 90 THR A C 1
ATOM 760 O O . THR A 1 90 ? -20.251 -3.696 56.416 1.00 76.88 90 THR A O 1
ATOM 763 N N . ALA A 1 91 ? -20.495 -4.328 54.282 1.00 83.56 91 ALA A N 1
ATOM 764 C CA . ALA A 1 91 ? -21.577 -3.383 53.976 1.00 83.56 91 ALA A CA 1
ATOM 765 C C . ALA A 1 91 ? -22.852 -3.604 54.816 1.00 83.56 91 ALA A C 1
ATOM 767 O O . ALA A 1 91 ? -23.616 -2.671 55.043 1.00 83.56 91 ALA A O 1
ATOM 768 N N . LYS A 1 92 ? -23.085 -4.828 55.310 1.00 83.44 92 LYS A N 1
ATOM 769 C CA . LYS A 1 92 ? -24.194 -5.159 56.226 1.00 83.44 92 LYS A CA 1
ATOM 770 C C . LYS A 1 92 ? -23.828 -4.977 57.703 1.00 83.44 92 LYS A C 1
ATOM 772 O O . LYS A 1 92 ? -24.481 -5.566 58.562 1.00 83.44 92 LYS A O 1
ATOM 777 N N . ASN A 1 93 ? -22.787 -4.195 57.989 1.00 75.50 93 ASN A N 1
ATOM 778 C CA . ASN A 1 93 ? -22.298 -3.902 59.335 1.00 75.50 93 ASN A CA 1
ATOM 779 C C . ASN A 1 93 ? -21.926 -5.167 60.138 1.00 75.50 93 ASN A C 1
ATOM 781 O O . ASN A 1 93 ? -22.063 -5.215 61.359 1.00 75.50 93 ASN A O 1
ATOM 785 N N . LYS A 1 94 ? -21.480 -6.232 59.450 1.00 71.50 94 LYS A N 1
ATOM 786 C CA . LYS A 1 94 ? -20.917 -7.408 60.122 1.00 71.50 94 LYS A CA 1
ATOM 787 C C . LYS A 1 94 ? -19.478 -7.091 60.506 1.00 71.50 94 LYS A C 1
ATOM 789 O O . LYS A 1 94 ? -18.595 -7.107 59.651 1.00 71.50 94 LYS A O 1
ATOM 794 N N . THR A 1 95 ? -19.249 -6.811 61.781 1.00 65.00 95 THR A N 1
ATOM 795 C CA . THR A 1 95 ? -17.907 -6.575 62.316 1.00 65.00 95 THR A CA 1
ATOM 796 C C . THR A 1 95 ? -17.109 -7.876 62.290 1.00 65.00 95 THR A C 1
ATOM 798 O O . THR A 1 95 ? -17.444 -8.829 62.987 1.00 65.00 95 THR A O 1
ATOM 801 N N . ILE A 1 96 ? -16.068 -7.929 61.460 1.00 64.44 96 ILE A N 1
ATOM 802 C CA . ILE A 1 96 ? -15.099 -9.028 61.434 1.00 64.44 96 ILE A CA 1
ATOM 803 C C . ILE A 1 96 ? -13.885 -8.525 62.211 1.00 64.44 96 ILE A C 1
ATOM 805 O O . ILE A 1 96 ? -13.008 -7.875 61.648 1.00 64.44 96 ILE A O 1
ATOM 809 N N . THR A 1 97 ? -13.877 -8.742 63.523 1.00 66.62 97 THR A N 1
ATOM 810 C CA . THR A 1 97 ? -12.859 -8.168 64.422 1.00 66.62 97 THR A CA 1
ATOM 811 C C . THR A 1 97 ? -11.543 -8.953 64.378 1.00 66.62 97 THR A C 1
ATOM 813 O O . THR A 1 97 ? -10.504 -8.445 64.788 1.00 66.62 97 THR A O 1
ATOM 816 N N . SER A 1 98 ? -11.552 -10.189 63.864 1.00 68.75 98 SER A N 1
ATOM 817 C CA . SER A 1 98 ? -10.389 -11.084 63.867 1.00 68.75 98 SER A CA 1
ATOM 818 C C . SER A 1 98 ? -10.098 -11.718 62.496 1.00 68.75 98 SER A C 1
ATOM 820 O O . SER A 1 98 ? -10.998 -12.013 61.708 1.00 68.75 98 SER A O 1
ATOM 822 N N . VAL A 1 99 ? -8.814 -11.956 62.193 1.00 70.19 99 VAL A N 1
ATOM 823 C CA . VAL A 1 99 ? -8.358 -12.550 60.913 1.00 70.19 99 VAL A CA 1
ATOM 824 C C . VAL A 1 99 ? -8.909 -13.969 60.712 1.00 70.19 99 VAL A C 1
ATOM 826 O O . VAL A 1 99 ? -9.259 -14.351 59.593 1.00 70.19 99 VAL A O 1
ATOM 829 N N . SER A 1 100 ? -9.059 -14.734 61.797 1.00 65.81 100 SER A N 1
ATOM 830 C CA . SER A 1 100 ? -9.672 -16.068 61.780 1.00 65.81 100 SER A CA 1
ATOM 831 C C . SER A 1 100 ? -11.139 -16.020 61.338 1.00 65.81 100 SER A C 1
ATOM 833 O O . SER A 1 100 ? -11.608 -16.895 60.612 1.00 65.81 100 SER A O 1
ATOM 835 N N . GLU A 1 101 ? -11.867 -14.971 61.707 1.00 67.94 101 GLU A N 1
ATOM 836 C CA . GLU A 1 101 ? -13.275 -14.768 61.364 1.00 67.94 101 GLU A CA 1
ATOM 837 C C . GLU A 1 101 ? -13.464 -14.391 59.884 1.00 67.94 101 GLU A C 1
ATOM 839 O O . GLU A 1 101 ? -14.431 -14.829 59.254 1.00 67.94 101 GLU A O 1
ATOM 844 N N . ARG A 1 102 ? -12.477 -13.706 59.280 1.00 63.00 102 ARG A N 1
ATOM 845 C CA . ARG A 1 102 ? -12.419 -13.448 57.827 1.00 63.00 102 ARG A CA 1
ATOM 846 C C . ARG A 1 102 ? -12.213 -14.734 57.024 1.00 63.00 102 ARG A C 1
ATOM 848 O O . ARG A 1 102 ? -12.922 -14.962 56.045 1.00 63.00 102 ARG A O 1
ATOM 855 N N . LEU A 1 103 ? -11.278 -15.587 57.451 1.00 65.81 103 LEU A N 1
ATOM 856 C CA . LEU A 1 103 ? -10.998 -16.874 56.799 1.00 65.81 103 LEU A CA 1
ATOM 857 C C . LEU A 1 103 ? -12.201 -17.816 56.882 1.00 65.81 103 LEU A C 1
ATOM 859 O O . LEU A 1 103 ? -12.605 -18.382 55.869 1.00 65.81 103 LEU A O 1
ATOM 863 N N . ASN A 1 104 ? -12.829 -17.898 58.058 1.00 62.75 104 ASN A N 1
ATOM 864 C CA . ASN A 1 104 ? -14.026 -18.704 58.275 1.00 62.75 104 ASN A CA 1
ATOM 865 C C . ASN A 1 104 ? -15.203 -18.279 57.394 1.00 62.75 104 ASN A C 1
ATOM 867 O O . ASN A 1 104 ? -16.033 -19.118 57.074 1.00 62.75 104 ASN A O 1
ATOM 871 N N . PHE A 1 105 ? -15.317 -17.005 57.016 1.00 66.88 105 PHE A N 1
ATOM 872 C CA . PHE A 1 105 ? -16.392 -16.525 56.146 1.00 66.88 105 PHE A CA 1
ATOM 873 C C . PHE A 1 105 ? -16.179 -16.910 54.672 1.00 66.88 105 PHE A C 1
ATOM 875 O O . PHE A 1 105 ? -17.139 -17.273 53.993 1.00 66.88 105 PHE A O 1
ATOM 882 N N . CYS A 1 106 ? -14.933 -16.884 54.194 1.00 62.97 106 CYS A N 1
ATOM 883 C CA . CYS A 1 106 ? -14.587 -17.258 52.820 1.00 62.97 106 CYS A CA 1
ATOM 884 C C . CYS A 1 106 ? -14.615 -18.776 52.574 1.00 62.97 106 CYS A C 1
ATOM 886 O O . CYS A 1 106 ? -14.840 -19.195 51.442 1.00 62.97 106 CYS A O 1
ATOM 888 N N . THR A 1 107 ? -14.410 -19.597 53.609 1.00 65.62 107 THR A N 1
ATOM 889 C CA . THR A 1 107 ? -14.385 -21.068 53.503 1.00 65.62 107 THR A CA 1
ATOM 890 C C . THR A 1 107 ? -15.711 -21.744 53.853 1.00 65.62 107 THR A C 1
ATOM 892 O O . THR A 1 107 ? -15.815 -22.963 53.710 1.00 65.62 107 THR A O 1
ATOM 895 N N . LYS A 1 108 ? -16.747 -21.001 54.287 1.00 66.94 108 LYS A N 1
ATOM 896 C CA . LYS A 1 108 ? -18.061 -21.611 54.556 1.00 66.94 108 LYS A CA 1
ATOM 897 C C . LYS A 1 108 ? -18.642 -22.169 53.256 1.00 66.94 108 LYS A C 1
ATOM 899 O O . LYS A 1 108 ? -18.885 -21.391 52.330 1.00 66.94 108 LYS A O 1
ATOM 904 N N . PRO A 1 109 ? -18.933 -23.478 53.176 1.00 60.09 109 PRO A N 1
ATOM 905 C CA . PRO A 1 109 ? -19.627 -24.013 52.019 1.00 60.09 109 PRO A CA 1
ATOM 906 C C . PRO A 1 109 ? -21.026 -23.381 51.937 1.00 60.09 109 PRO A C 1
ATOM 908 O O . PRO A 1 109 ? -21.700 -23.210 52.956 1.00 60.09 109 PRO A O 1
ATOM 911 N N . VAL A 1 110 ? -21.477 -23.040 50.723 1.00 60.88 110 VAL A N 1
ATOM 912 C CA . VAL A 1 110 ? -22.844 -22.555 50.434 1.00 60.88 110 VAL A CA 1
ATOM 913 C C . VAL A 1 110 ? -23.821 -23.735 50.522 1.00 60.88 110 VAL A C 1
ATOM 915 O O . VAL A 1 110 ? -24.496 -24.098 49.568 1.00 60.88 110 VAL A O 1
ATOM 918 N N . ILE A 1 111 ? -23.871 -24.398 51.673 1.00 52.03 111 ILE A N 1
ATOM 919 C CA . ILE A 1 111 ? -24.909 -25.375 51.981 1.00 52.03 111 ILE A CA 1
ATOM 920 C C . ILE A 1 111 ? -25.951 -24.602 52.781 1.00 52.03 111 ILE A C 1
ATOM 922 O O . ILE A 1 111 ? -25.696 -24.136 53.893 1.00 52.03 111 ILE A O 1
ATOM 926 N N . ARG A 1 112 ? -27.115 -24.389 52.166 1.00 47.38 112 ARG A N 1
ATOM 927 C CA . ARG A 1 112 ? -28.252 -23.660 52.737 1.00 47.38 112 ARG A CA 1
ATOM 928 C C . ARG A 1 112 ? -28.822 -24.446 53.924 1.00 47.38 112 ARG A C 1
ATOM 930 O O . ARG A 1 112 ? -29.780 -25.189 53.769 1.00 47.38 112 ARG A O 1
ATOM 937 N N . SER A 1 113 ? -28.239 -24.276 55.108 1.00 47.53 113 SER A N 1
ATOM 938 C CA . SER A 1 113 ? -28.836 -24.718 56.370 1.00 47.53 113 SER A CA 1
ATOM 939 C C . SER A 1 113 ? -29.682 -23.580 56.937 1.00 47.53 113 SER A C 1
ATOM 941 O O . SER A 1 113 ? -29.172 -22.594 57.469 1.00 47.53 113 SER A O 1
ATOM 943 N N . SER A 1 114 ? -30.997 -23.706 56.793 1.00 50.62 114 SER A N 1
ATOM 944 C CA . SER A 1 114 ? -32.031 -22.791 57.291 1.00 50.62 114 SER A CA 1
ATOM 945 C C . SER A 1 114 ? -32.141 -22.717 58.823 1.00 50.62 114 SER A C 1
ATOM 947 O O . SER A 1 114 ? -33.011 -22.009 59.319 1.00 50.62 114 SER A O 1
ATOM 949 N N . ASN A 1 115 ? -31.265 -23.381 59.590 1.00 53.03 115 ASN A N 1
ATOM 950 C CA . ASN A 1 115 ? -31.467 -23.577 61.032 1.00 53.03 115 ASN A CA 1
ATOM 951 C C . ASN A 1 115 ? -30.471 -22.871 61.970 1.00 53.03 115 ASN A C 1
ATOM 953 O O . ASN A 1 115 ? -30.629 -22.964 63.183 1.00 53.03 115 ASN A O 1
ATOM 957 N N . THR A 1 116 ? -29.478 -22.118 61.484 1.00 52.69 116 THR A N 1
ATOM 958 C CA . THR A 1 116 ? -28.430 -21.554 62.375 1.00 52.69 116 THR A CA 1
ATOM 959 C C . THR A 1 116 ? -28.613 -20.076 62.762 1.00 52.69 116 THR A C 1
ATOM 961 O O . THR A 1 116 ? -27.756 -19.512 63.438 1.00 52.69 116 THR A O 1
ATOM 964 N N . ALA A 1 117 ? -29.713 -19.423 62.368 1.00 46.66 117 ALA A N 1
ATOM 965 C CA . ALA A 1 117 ? -29.958 -18.003 62.675 1.00 46.66 117 ALA A CA 1
ATOM 966 C C . ALA A 1 117 ? -30.813 -17.757 63.938 1.00 46.66 117 ALA A C 1
ATOM 968 O O . ALA A 1 117 ? -30.972 -16.611 64.347 1.00 46.66 117 ALA A O 1
ATOM 969 N N . ARG A 1 118 ? -31.362 -18.807 64.569 1.00 45.66 118 ARG A N 1
ATOM 970 C CA . ARG A 1 118 ? -32.309 -18.670 65.694 1.00 45.66 118 ARG A CA 1
ATOM 971 C C . ARG A 1 118 ? -31.670 -18.737 67.092 1.00 45.66 118 ARG A C 1
ATOM 973 O O . ARG A 1 118 ? -32.328 -18.378 68.056 1.00 45.66 118 ARG A O 1
ATOM 980 N N . SER A 1 119 ? -30.398 -19.118 67.229 1.00 51.06 119 SER A N 1
ATOM 981 C CA . SER A 1 119 ? -29.760 -19.320 68.546 1.00 51.06 119 SER A CA 1
ATOM 982 C C . SER A 1 119 ? -28.875 -18.169 69.043 1.00 51.06 119 SER A C 1
ATOM 984 O O . SER A 1 119 ? -28.173 -18.341 70.034 1.00 51.06 119 SER A O 1
ATOM 986 N N . ARG A 1 120 ? -28.862 -17.003 68.376 1.00 56.94 120 ARG A N 1
ATOM 987 C CA . ARG A 1 120 ? -27.893 -15.928 68.675 1.00 56.94 120 ARG A CA 1
ATOM 988 C C . ARG A 1 120 ? -28.498 -14.584 69.096 1.00 56.94 120 ARG A C 1
ATOM 990 O O . ARG A 1 120 ? -27.833 -13.563 68.964 1.00 56.94 120 ARG A O 1
ATOM 997 N N . PHE A 1 121 ? -29.725 -14.575 69.615 1.00 55.81 121 PHE A N 1
ATOM 998 C CA . PHE A 1 121 ? -30.282 -13.392 70.276 1.00 55.81 121 PHE A CA 1
ATOM 999 C C . PHE A 1 121 ? -30.206 -13.582 71.797 1.00 55.81 121 PHE A C 1
ATOM 1001 O O . PHE A 1 121 ? -30.908 -14.449 72.320 1.00 55.81 121 PHE A O 1
ATOM 1008 N N . PRO A 1 122 ? -29.345 -12.838 72.515 1.00 58.91 122 PRO A N 1
ATOM 1009 C CA . PRO A 1 122 ? -29.398 -12.809 73.968 1.00 58.91 122 PRO A CA 1
ATOM 1010 C C . PRO A 1 122 ? -30.686 -12.099 74.401 1.00 58.91 122 PRO A C 1
ATOM 1012 O O . PRO A 1 122 ? -31.057 -11.065 73.847 1.00 58.91 122 PRO A O 1
ATOM 1015 N N . ASN A 1 123 ? -31.379 -12.699 75.367 1.00 43.62 123 ASN A N 1
ATOM 1016 C CA . ASN A 1 123 ? -32.629 -12.192 75.919 1.00 43.62 123 ASN A CA 1
ATOM 1017 C C . ASN A 1 123 ? -32.356 -10.876 76.676 1.00 43.62 123 ASN A C 1
ATOM 1019 O O . ASN A 1 123 ? -31.489 -10.886 77.559 1.00 43.62 123 ASN A O 1
ATOM 1023 N N . PRO A 1 124 ? -33.024 -9.757 76.348 1.00 55.78 124 PRO A N 1
ATOM 1024 C CA . PRO A 1 124 ? -32.896 -8.542 77.141 1.00 55.78 124 PRO A CA 1
ATOM 1025 C C . PRO A 1 124 ? -33.515 -8.763 78.530 1.00 55.78 124 PRO A C 1
ATOM 1027 O O . PRO A 1 124 ? -34.627 -9.279 78.638 1.00 55.78 124 PRO A O 1
ATOM 1030 N N . LYS A 1 125 ? -32.766 -8.411 79.583 1.00 57.56 125 LYS A N 1
ATOM 1031 C CA . LYS A 1 125 ? -33.307 -8.222 80.936 1.00 57.56 125 LYS A CA 1
ATOM 1032 C C . LYS A 1 125 ? -33.920 -6.836 81.055 1.00 57.56 125 LYS A C 1
ATOM 1034 O O . LYS A 1 125 ? -33.334 -5.911 80.449 1.00 57.56 125 LYS A O 1
#

Secondary structure (DSSP, 8-state):
-PPPPHHHHHHHHHH-HHHHHHHHHHHHHHHHHHHHHH-TT-HHHHH-HHHHHHHHHHHHHHHHHHHHHH--TTS-----HHHHHHHHHHHTT----SHHHHHHHHS------TTSSSS--PPP-